Protein AF-A0A6L6WX69-F1 (afdb_monomer)

Solvent-accessible surface area (backbone atoms only — not comparable to full-atom values): 6369 Å² total; per-residue (Å²): 134,70,53,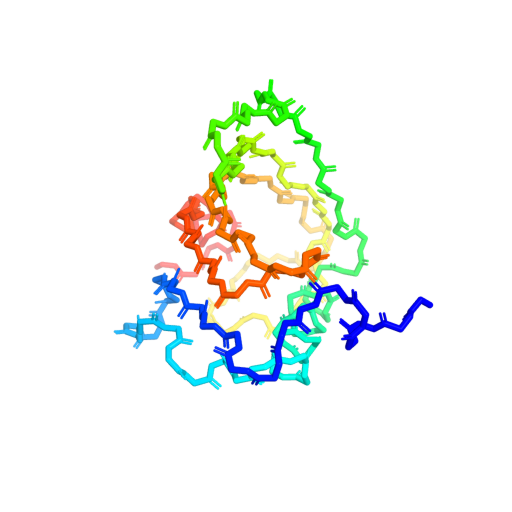71,71,46,31,32,80,79,21,42,40,40,33,73,51,96,88,71,50,53,33,72,86,33,50,24,45,64,32,49,51,51,52,54,48,56,54,33,68,29,18,70,66,59,44,78,44,77,76,40,68,74,48,72,58,93,50,34,38,32,34,31,34,39,37,38,31,38,32,62,44,91,57,84,72,46,67,51,58,62,70,42,74,46,64,37,44,34,38,42,37,37,34,48,56,97,85,17,34,42,34,37,40,46,52,63,44,56,68,55,44,34,58,67,31,46,44,119

Organism: NCBI:txid2681492

Sequence (120 aa):
MNVDAIVAPAFRVHAAPPDGGDGSGIHGAEGLVEWIGQLRSVIPDLRFTVEVGPVVNGRYASARWTATGTYAGGFPGAKAAPGTVVTWTGTDTLRMEHGRFVEYWVNADTLSLLTQLRAL

Nearest PDB structures (foldseek):
  3k0z-assembly1_B  TM=8.806E-01  e=3.870E-08  Bacillus cereus ATCC 10987
  6hnn-assembly2_D  TM=8.126E-01  e=2.080E-08  Streptomyces antibioticus
  3i0y-assembly1_B  TM=8.051E-01  e=8.531E-05  Xanthomonas campestris pv. campestris
  3f7x-assembly1_A-2  TM=7.401E-01  e=1.689E-04  Pseudomonas putida KT2440
  3f8h-assembly1_B  TM=7.515E-01  e=3.785E-04  Ruegeria sp. TM1040

InterPro domains:
  IPR009959 Polyketide cyclase SnoaL-like [PF07366] (3-117)
  IPR032710 NTF2-like domain superfamily [SSF54427] (3-118)

Secondary structure (DSSP, 8-state):
--GGGTEEEEEEEE---TTS--STT-BHHHHHHHHHHHHHHHSTT-EEEEEEEEEEETTEEEEEEEEEEE--S--TT--SPTT-EEEEEEEEEEEEETTEEEEEEEEE-HHHHHHHHT--

pLDDT: mean 92.98, std 6.68, range [57.34, 98.62]

Structure (mmCIF, N/CA/C/O backbone):
data_AF-A0A6L6WX69-F1
#
_entry.id   AF-A0A6L6WX69-F1
#
loop_
_atom_site.group_PDB
_atom_site.id
_atom_site.type_symbol
_atom_site.label_atom_id
_atom_site.label_alt_id
_atom_site.label_comp_id
_atom_site.label_asym_id
_atom_site.label_entity_id
_atom_site.label_seq_id
_atom_site.pdbx_PDB_ins_code
_atom_site.Cartn_x
_atom_site.Cartn_y
_atom_site.Cartn_z
_atom_site.occupancy
_atom_site.B_iso_or_equiv
_atom_site.auth_seq_id
_atom_site.auth_comp_id
_atom_site.auth_asym_id
_atom_site.auth_atom_id
_atom_site.pdbx_PDB_model_num
ATOM 1 N N . MET A 1 1 ? 2.205 -17.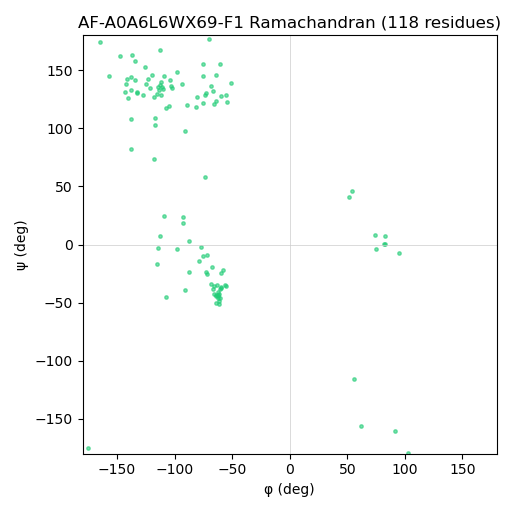376 -7.606 1.00 57.34 1 MET A N 1
ATOM 2 C CA . MET A 1 1 ? 2.910 -16.387 -8.451 1.00 57.34 1 MET A CA 1
ATOM 3 C C . MET A 1 1 ? 4.302 -16.224 -7.869 1.00 57.34 1 MET A C 1
ATOM 5 O O . MET A 1 1 ? 4.392 -16.049 -6.664 1.00 57.34 1 MET A O 1
ATOM 9 N N . ASN A 1 2 ? 5.358 -16.400 -8.666 1.00 74.06 2 ASN A N 1
ATOM 10 C CA . ASN A 1 2 ? 6.736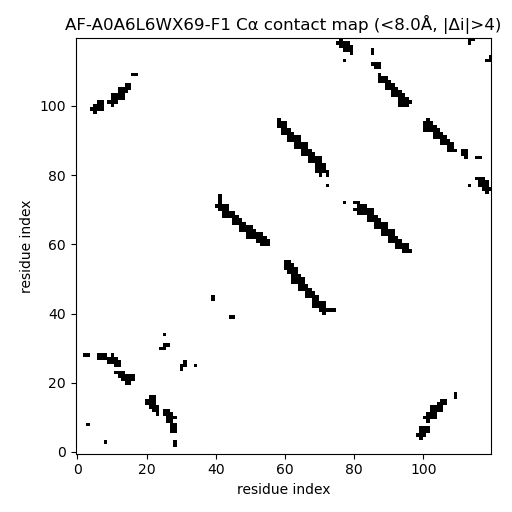 -16.290 -8.181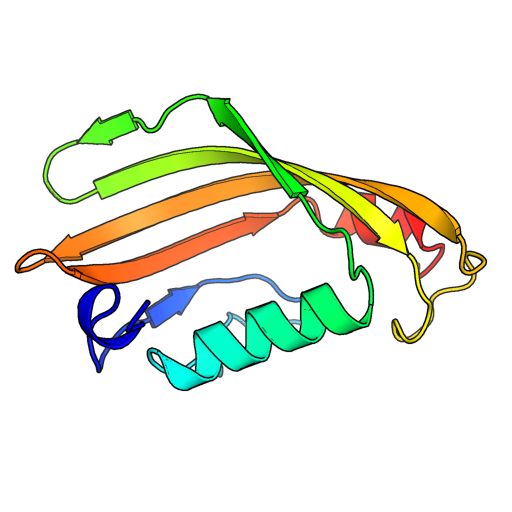 1.00 74.06 2 ASN A CA 1
ATOM 11 C C . ASN A 1 2 ? 7.132 -14.804 -8.134 1.00 74.06 2 ASN A C 1
ATOM 13 O O . ASN A 1 2 ? 7.109 -14.143 -9.171 1.00 74.06 2 ASN A O 1
ATOM 17 N N . VAL A 1 3 ? 7.455 -14.280 -6.950 1.00 75.75 3 VAL A N 1
ATOM 18 C CA . VAL A 1 3 ? 7.789 -12.861 -6.761 1.00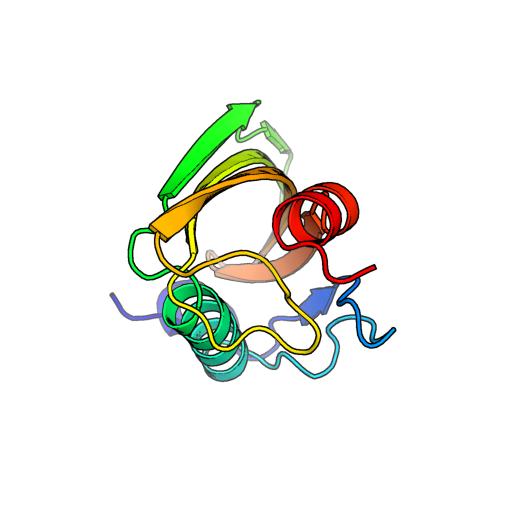 75.75 3 VAL A CA 1
ATOM 19 C C . VAL A 1 3 ? 9.159 -12.499 -7.359 1.00 75.75 3 VAL A C 1
ATOM 21 O O . VAL A 1 3 ? 9.332 -11.379 -7.835 1.00 75.75 3 VAL A O 1
ATOM 24 N N . ASP A 1 4 ? 10.080 -13.461 -7.482 1.00 78.62 4 ASP A N 1
ATOM 25 C CA . ASP A 1 4 ? 11.410 -13.272 -8.091 1.00 78.62 4 ASP A CA 1
ATOM 26 C C . ASP A 1 4 ? 11.339 -13.002 -9.603 1.00 78.62 4 ASP A C 1
ATOM 28 O O . ASP A 1 4 ? 12.275 -12.479 -10.215 1.00 78.62 4 ASP A O 1
ATOM 32 N N . ALA A 1 5 ? 10.209 -13.355 -10.226 1.00 82.81 5 ALA A N 1
ATOM 33 C CA . ALA A 1 5 ? 9.924 -13.019 -11.616 1.00 82.81 5 ALA A CA 1
ATOM 34 C C . ALA A 1 5 ? 9.454 -11.562 -11.787 1.00 82.81 5 ALA A C 1
ATOM 36 O O . ALA A 1 5 ? 9.417 -11.069 -12.911 1.00 82.81 5 ALA A O 1
ATOM 37 N N . ILE A 1 6 ? 9.091 -10.882 -10.694 1.00 87.19 6 ILE A N 1
ATOM 38 C CA . ILE A 1 6 ? 8.484 -9.544 -10.693 1.00 87.19 6 ILE A CA 1
ATOM 39 C C . ILE A 1 6 ? 9.484 -8.497 -10.210 1.00 87.19 6 ILE A C 1
ATOM 41 O O . ILE A 1 6 ? 9.602 -7.438 -10.822 1.00 87.19 6 ILE A O 1
ATOM 45 N N . VAL A 1 7 ? 10.206 -8.785 -9.125 1.00 90.56 7 VAL A N 1
ATOM 46 C CA . VAL A 1 7 ? 11.205 -7.878 -8.550 1.00 90.56 7 VAL A CA 1
ATOM 47 C C . VAL A 1 7 ? 12.614 -8.414 -8.777 1.00 90.56 7 VAL A C 1
ATOM 49 O O . VAL A 1 7 ? 12.856 -9.618 -8.799 1.00 90.56 7 VAL A O 1
ATOM 52 N N . ALA A 1 8 ? 13.568 -7.516 -8.991 1.00 91.31 8 ALA A N 1
ATOM 53 C CA . ALA A 1 8 ? 14.968 -7.886 -9.127 1.00 91.31 8 ALA A CA 1
ATOM 54 C C . ALA A 1 8 ? 15.590 -8.241 -7.760 1.00 91.31 8 ALA A C 1
ATOM 56 O O . ALA A 1 8 ? 15.167 -7.700 -6.741 1.00 91.31 8 ALA A O 1
ATOM 57 N N . PRO A 1 9 ? 16.662 -9.056 -7.714 1.00 85.69 9 PRO A N 1
ATOM 58 C CA . PRO A 1 9 ? 17.354 -9.364 -6.458 1.00 85.69 9 PRO A CA 1
ATOM 59 C C . PRO A 1 9 ? 17.845 -8.121 -5.698 1.00 85.69 9 PRO A C 1
ATOM 61 O O . PRO A 1 9 ? 17.805 -8.084 -4.476 1.00 85.69 9 PRO A O 1
ATOM 64 N N . ALA A 1 10 ? 18.264 -7.080 -6.425 1.00 84.50 10 ALA A N 1
ATOM 65 C CA . ALA A 1 10 ? 18.703 -5.802 -5.862 1.00 84.50 10 ALA A CA 1
ATOM 66 C C . ALA A 1 10 ? 17.567 -4.763 -5.753 1.00 84.50 10 ALA A C 1
ATOM 68 O O . ALA A 1 10 ? 17.839 -3.563 -5.792 1.00 84.50 10 ALA A O 1
ATOM 69 N N . PHE A 1 11 ? 16.306 -5.206 -5.686 1.00 91.06 11 PHE A N 1
ATOM 70 C CA . PHE A 1 11 ? 15.146 -4.327 -5.561 1.00 91.06 11 PHE A CA 1
ATOM 71 C C . PHE A 1 11 ? 15.236 -3.480 -4.292 1.00 91.06 11 PHE A C 1
ATOM 73 O O . PHE A 1 11 ? 15.466 -4.001 -3.198 1.00 91.06 11 PHE A O 1
ATOM 80 N N . ARG A 1 12 ? 15.078 -2.166 -4.465 1.00 92.38 12 ARG A N 1
ATOM 81 C CA . ARG A 1 12 ? 15.152 -1.177 -3.387 1.00 92.38 12 ARG A CA 1
ATOM 82 C C . ARG A 1 12 ? 13.788 -0.573 -3.120 1.00 92.38 12 ARG A C 1
ATOM 84 O O . ARG A 1 12 ? 13.103 -0.171 -4.059 1.00 92.38 12 ARG A O 1
ATOM 91 N N . VAL A 1 13 ? 13.448 -0.461 -1.845 1.00 94.00 13 VAL A N 1
ATOM 92 C CA . VAL A 1 13 ? 12.232 0.199 -1.383 1.00 94.00 13 VAL A CA 1
ATOM 93 C C . VAL A 1 13 ? 12.605 1.491 -0.676 1.00 94.00 13 VAL A C 1
ATOM 95 O O . VAL A 1 13 ? 13.501 1.513 0.160 1.00 94.00 13 VAL A O 1
ATOM 98 N N . HIS A 1 14 ? 11.889 2.552 -1.024 1.00 93.50 14 HIS A N 1
ATOM 99 C CA . HIS A 1 14 ? 11.933 3.854 -0.383 1.00 93.50 14 HIS A CA 1
ATOM 100 C C . HIS A 1 14 ? 10.552 4.116 0.203 1.00 93.50 14 HIS A C 1
ATOM 102 O O . HIS A 1 14 ? 9.578 4.316 -0.529 1.00 93.50 14 HIS A O 1
ATOM 108 N N . ALA A 1 15 ? 10.462 4.074 1.524 1.00 89.94 15 ALA A N 1
ATOM 109 C CA . ALA A 1 15 ? 9.220 4.253 2.261 1.00 89.94 15 ALA A CA 1
ATOM 110 C C . ALA A 1 15 ? 9.463 5.158 3.471 1.00 89.94 15 ALA A C 1
ATOM 112 O O . ALA A 1 15 ? 10.595 5.341 3.899 1.00 89.94 15 ALA A O 1
ATOM 113 N N . ALA A 1 16 ? 8.394 5.706 4.043 1.00 86.44 16 ALA A N 1
ATOM 114 C CA . ALA A 1 16 ? 8.450 6.457 5.298 1.00 86.44 16 ALA A CA 1
ATOM 115 C C . ALA A 1 16 ? 7.595 5.748 6.364 1.00 86.44 16 ALA A C 1
ATOM 117 O O . ALA A 1 16 ? 6.464 6.172 6.631 1.00 86.44 16 ALA A O 1
ATOM 118 N N . PRO A 1 17 ? 8.060 4.605 6.903 1.00 81.69 17 PRO A N 1
ATOM 119 C CA . PRO A 1 17 ? 7.374 3.908 7.983 1.00 81.69 17 PRO A CA 1
ATOM 120 C C . PRO A 1 17 ? 7.251 4.767 9.260 1.00 81.69 17 PRO A C 1
ATOM 122 O O . PRO A 1 17 ? 8.059 5.669 9.491 1.00 81.69 17 PRO A O 1
ATOM 125 N N . PRO A 1 18 ? 6.255 4.485 10.127 1.00 75.44 18 PRO A N 1
ATOM 126 C CA . PRO A 1 18 ? 6.060 5.210 11.387 1.00 75.44 18 PRO A CA 1
ATOM 127 C C . PRO A 1 18 ? 7.253 5.181 12.352 1.00 75.44 18 PRO A C 1
ATOM 129 O O . PRO A 1 18 ? 7.333 6.029 13.234 1.00 75.44 18 PRO A O 1
ATOM 132 N N . ASP A 1 19 ? 8.151 4.203 12.221 1.00 80.44 19 ASP A N 1
ATOM 133 C CA . ASP A 1 19 ? 9.350 4.061 13.055 1.00 80.44 19 ASP A CA 1
ATOM 134 C C . ASP A 1 19 ? 10.481 5.039 12.677 1.00 80.44 19 ASP A C 1
ATOM 136 O O . ASP A 1 19 ? 11.512 5.074 13.347 1.00 80.44 19 ASP A O 1
ATOM 140 N N . GLY A 1 20 ? 10.283 5.856 11.635 1.00 80.38 20 GLY A N 1
ATOM 141 C CA . GLY A 1 20 ? 11.247 6.853 11.173 1.00 80.38 20 GLY A CA 1
ATOM 142 C C . GLY A 1 20 ? 12.337 6.301 10.252 1.00 80.38 20 GLY A C 1
ATOM 143 O O . GLY A 1 20 ? 13.268 7.038 9.927 1.00 80.38 20 GLY A O 1
ATOM 144 N N . GLY A 1 21 ? 12.238 5.036 9.831 1.00 84.88 21 GLY A N 1
ATOM 145 C CA . GLY A 1 21 ? 13.107 4.467 8.803 1.00 84.88 21 GLY A CA 1
ATOM 146 C C . GLY A 1 21 ? 12.840 5.034 7.401 1.00 84.88 21 GLY A C 1
ATOM 147 O O . GLY A 1 21 ? 11.919 5.818 7.181 1.00 84.88 21 GLY A O 1
ATOM 148 N N . ASP A 1 22 ? 13.642 4.597 6.431 1.00 84.62 22 ASP A N 1
ATOM 149 C CA . ASP A 1 22 ? 13.553 4.982 5.011 1.00 84.62 22 ASP A CA 1
ATOM 150 C C . ASP A 1 22 ? 13.137 3.815 4.089 1.00 84.62 22 ASP A C 1
ATOM 152 O O . ASP A 1 22 ? 13.147 3.928 2.862 1.00 84.62 22 ASP A O 1
ATOM 156 N N . GLY A 1 23 ? 12.763 2.672 4.675 1.00 83.50 23 GLY A N 1
ATOM 157 C CA . GLY A 1 23 ? 12.441 1.443 3.946 1.00 83.50 23 GLY A CA 1
ATOM 158 C C . GLY A 1 23 ? 13.661 0.616 3.532 1.00 83.50 23 GLY A C 1
ATOM 159 O O . GLY A 1 23 ? 13.481 -0.467 2.978 1.00 83.50 23 GLY A O 1
ATOM 160 N N . SER A 1 24 ? 14.886 1.055 3.853 1.00 85.31 24 SER A N 1
ATOM 161 C CA . SER A 1 24 ? 16.117 0.345 3.484 1.00 85.31 24 SER A CA 1
ATOM 162 C C . SER A 1 24 ? 16.211 -1.075 4.035 1.00 85.31 24 SER A C 1
ATOM 164 O O . SER A 1 24 ? 16.871 -1.889 3.405 1.00 85.31 24 SER A O 1
ATOM 166 N N . GLY A 1 25 ? 15.529 -1.401 5.140 1.00 83.31 25 GLY A N 1
ATOM 167 C CA . GLY A 1 25 ? 15.463 -2.763 5.689 1.00 83.31 25 GLY A CA 1
ATOM 168 C C . GLY A 1 25 ? 14.620 -3.751 4.870 1.00 83.31 25 GLY A C 1
ATOM 169 O O . GLY A 1 25 ? 14.633 -4.947 5.152 1.00 83.31 25 GLY A O 1
ATOM 170 N N . ILE A 1 26 ? 13.887 -3.282 3.855 1.00 86.44 26 ILE A N 1
ATOM 171 C CA . ILE A 1 26 ? 13.071 -4.123 2.974 1.00 86.44 26 ILE A CA 1
ATOM 172 C C . ILE A 1 26 ? 13.934 -4.536 1.780 1.00 86.44 26 ILE A C 1
ATOM 174 O O . ILE A 1 26 ? 14.108 -3.787 0.816 1.00 86.44 26 ILE A O 1
ATOM 178 N N . HIS A 1 27 ? 14.495 -5.743 1.851 1.00 82.94 27 HIS A N 1
ATOM 179 C CA . HIS A 1 27 ? 15.456 -6.232 0.867 1.00 82.94 27 HIS A CA 1
ATOM 180 C C . HIS A 1 27 ? 14.850 -7.265 -0.085 1.00 82.94 27 HIS A C 1
ATOM 182 O O . HIS A 1 27 ? 14.445 -8.354 0.325 1.00 82.94 27 HIS A O 1
ATOM 188 N N . GLY A 1 28 ? 14.858 -6.941 -1.381 1.00 85.00 28 GLY A N 1
ATOM 189 C CA . GLY A 1 28 ? 14.493 -7.882 -2.433 1.00 85.00 28 GLY A CA 1
ATOM 190 C C . GLY A 1 28 ? 13.047 -8.383 -2.348 1.00 85.00 28 GLY A C 1
ATOM 191 O O . GLY A 1 28 ? 12.154 -7.741 -1.797 1.00 85.00 28 GLY A O 1
ATOM 192 N N . ALA A 1 29 ? 12.831 -9.552 -2.942 1.00 87.06 29 ALA A N 1
ATOM 193 C CA . ALA A 1 29 ? 11.556 -10.258 -2.969 1.00 87.06 29 ALA A CA 1
ATOM 194 C C . ALA A 1 29 ? 11.041 -10.642 -1.579 1.00 87.06 29 ALA A C 1
ATOM 196 O O . ALA A 1 29 ? 9.877 -10.398 -1.263 1.00 87.06 29 ALA A O 1
ATOM 197 N N . GLU A 1 30 ? 11.906 -11.241 -0.765 1.00 88.31 30 GLU A N 1
ATOM 198 C CA . GLU A 1 30 ? 11.551 -11.770 0.549 1.00 88.31 30 GLU A CA 1
ATOM 199 C C . GLU A 1 30 ? 11.110 -10.652 1.494 1.00 88.31 30 GLU A C 1
ATOM 201 O O . GLU A 1 30 ? 9.993 -10.702 2.005 1.00 88.31 30 GLU A O 1
ATOM 206 N N . GLY A 1 31 ? 11.901 -9.580 1.613 1.00 88.94 31 GLY A N 1
ATOM 207 C CA . GLY A 1 31 ? 11.541 -8.438 2.454 1.00 88.94 31 GLY A CA 1
ATOM 208 C C . GLY A 1 31 ? 10.225 -7.780 2.026 1.00 88.94 31 GLY A C 1
ATOM 209 O O . GLY A 1 31 ? 9.423 -7.389 2.873 1.00 88.94 31 GLY A O 1
ATOM 210 N N . LEU A 1 32 ? 9.949 -7.692 0.718 1.00 89.12 32 LEU A N 1
ATOM 211 C CA . LEU A 1 32 ? 8.670 -7.167 0.229 1.00 89.12 32 LEU A CA 1
ATOM 212 C C . LEU A 1 32 ? 7.493 -8.076 0.624 1.00 89.12 32 LEU A C 1
ATOM 214 O O . LEU A 1 32 ? 6.441 -7.579 1.028 1.00 89.12 32 LEU A O 1
ATOM 218 N N . VAL A 1 33 ? 7.657 -9.397 0.515 1.00 90.88 33 VAL A N 1
ATOM 219 C CA . VAL A 1 33 ? 6.634 -10.375 0.918 1.00 90.88 33 VAL A CA 1
ATOM 220 C C . VAL A 1 33 ? 6.376 -10.309 2.420 1.00 90.88 33 VAL A C 1
ATOM 222 O O . VAL A 1 33 ? 5.214 -10.295 2.830 1.00 90.88 33 VAL A O 1
ATOM 225 N N . GLU A 1 34 ? 7.426 -10.218 3.234 1.00 91.94 34 GLU A N 1
ATOM 226 C CA . GLU A 1 34 ? 7.309 -10.050 4.683 1.00 91.94 34 GLU A CA 1
ATOM 227 C C . GLU A 1 34 ? 6.569 -8.761 5.038 1.00 91.94 34 GLU A C 1
ATOM 229 O O . GLU A 1 34 ? 5.627 -8.793 5.831 1.00 91.94 34 GLU A O 1
ATOM 234 N N . TRP A 1 35 ? 6.921 -7.643 4.399 1.00 90.75 35 TRP A N 1
ATOM 235 C CA . TRP A 1 35 ? 6.272 -6.358 4.644 1.00 90.75 35 TRP A CA 1
ATOM 236 C C . TRP A 1 35 ? 4.777 -6.378 4.289 1.00 90.75 35 TRP A C 1
ATOM 238 O O . TRP A 1 35 ? 3.933 -5.939 5.075 1.00 90.75 35 TRP A O 1
ATOM 248 N N . ILE A 1 36 ? 4.418 -6.970 3.144 1.00 92.06 36 ILE A N 1
ATOM 249 C CA . ILE A 1 36 ? 3.014 -7.184 2.758 1.00 92.06 36 ILE A CA 1
ATOM 250 C C . ILE A 1 36 ? 2.311 -8.107 3.764 1.00 92.06 36 ILE A C 1
ATOM 252 O O . ILE A 1 36 ? 1.158 -7.861 4.128 1.00 92.06 36 ILE A O 1
ATOM 256 N N . GLY A 1 37 ? 2.991 -9.159 4.223 1.00 94.12 37 GLY A N 1
ATOM 257 C CA . GLY A 1 37 ? 2.481 -10.098 5.219 1.00 94.12 37 GLY A CA 1
ATOM 258 C C . GLY A 1 37 ? 2.172 -9.429 6.558 1.00 94.12 37 GLY A C 1
ATOM 259 O O . GLY A 1 37 ? 1.109 -9.671 7.126 1.00 94.12 37 GLY A O 1
ATOM 260 N N . GLN A 1 38 ? 3.044 -8.536 7.027 1.00 91.94 38 GLN A N 1
ATOM 261 C CA . GLN A 1 38 ? 2.836 -7.754 8.249 1.00 91.94 38 GLN A CA 1
ATOM 262 C C . GLN A 1 38 ? 1.615 -6.838 8.140 1.00 91.94 38 GLN A C 1
ATOM 264 O O . GLN A 1 38 ? 0.792 -6.795 9.049 1.00 91.94 38 GLN A O 1
ATOM 269 N N . LEU A 1 39 ? 1.441 -6.145 7.013 1.00 92.06 39 LEU A N 1
ATOM 270 C CA . LEU A 1 39 ? 0.265 -5.296 6.820 1.00 92.06 39 LEU A CA 1
ATOM 271 C C . LEU A 1 39 ? -1.031 -6.125 6.736 1.00 92.06 39 LEU A C 1
ATOM 273 O O . LEU A 1 39 ? -2.062 -5.738 7.285 1.00 92.06 39 LEU A O 1
ATOM 277 N N . ARG A 1 40 ? -0.984 -7.295 6.090 1.00 95.62 40 ARG A N 1
ATOM 278 C CA . ARG A 1 40 ? -2.135 -8.208 6.009 1.00 95.62 40 ARG A CA 1
ATOM 279 C C . ARG A 1 40 ? -2.436 -8.928 7.320 1.00 95.62 40 ARG A C 1
ATOM 281 O O . ARG A 1 40 ? -3.576 -9.328 7.516 1.00 95.62 40 ARG A O 1
ATOM 288 N N . SER A 1 41 ? -1.477 -9.088 8.229 1.00 96.19 41 SER A N 1
ATOM 289 C CA . SER A 1 41 ? -1.758 -9.694 9.536 1.00 96.19 41 SER A CA 1
ATOM 290 C C . SER A 1 41 ? -2.643 -8.787 10.400 1.00 96.19 41 SER A C 1
ATOM 292 O O . SER A 1 41 ? -3.513 -9.285 11.112 1.00 96.19 41 SER A O 1
ATOM 294 N N . VAL A 1 42 ? -2.480 -7.463 10.276 1.00 96.38 42 VAL A N 1
ATOM 295 C CA . VAL A 1 42 ? -3.300 -6.465 10.983 1.00 96.38 42 VAL A CA 1
ATOM 296 C C . VAL A 1 42 ? -4.576 -6.083 10.227 1.00 96.38 42 VAL A C 1
ATOM 298 O O . VAL A 1 42 ? -5.532 -5.626 10.852 1.00 96.38 42 VAL A O 1
ATOM 301 N N . ILE A 1 43 ? -4.617 -6.259 8.899 1.00 97.81 43 ILE A N 1
ATOM 302 C CA . ILE A 1 43 ? -5.785 -5.992 8.038 1.00 97.81 43 ILE A CA 1
ATOM 303 C C . ILE A 1 43 ? -5.928 -7.136 7.000 1.00 97.81 43 ILE A C 1
ATOM 305 O O . ILE A 1 43 ? -5.465 -7.013 5.861 1.00 97.81 43 ILE A O 1
ATOM 309 N N . PRO A 1 44 ? -6.539 -8.282 7.363 1.00 98.00 44 PRO A N 1
ATOM 310 C CA . PRO A 1 44 ? -6.543 -9.500 6.536 1.00 98.00 44 PRO A CA 1
ATOM 311 C C . PRO A 1 44 ? -7.238 -9.361 5.181 1.00 98.00 44 PRO A C 1
ATOM 313 O O . PRO A 1 44 ? -6.809 -9.941 4.181 1.00 98.00 44 PRO A O 1
ATOM 316 N N . ASP A 1 45 ? -8.301 -8.565 5.133 1.00 98.12 45 ASP A N 1
ATOM 317 C CA . ASP A 1 45 ? -9.129 -8.309 3.957 1.00 98.12 45 ASP 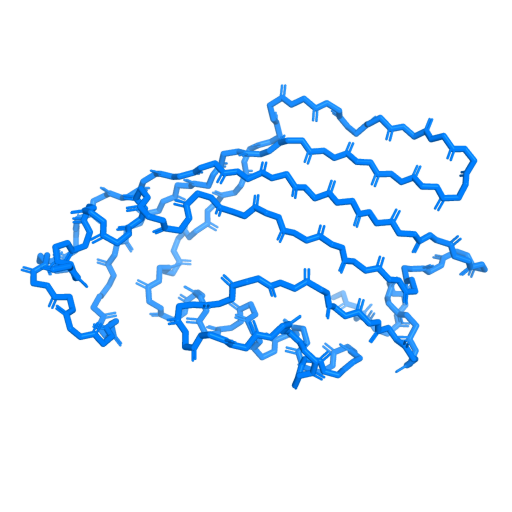A CA 1
ATOM 318 C C . ASP A 1 45 ? -8.675 -7.074 3.162 1.00 98.12 45 ASP A C 1
ATOM 320 O O . ASP A 1 45 ? -9.436 -6.566 2.339 1.00 98.12 45 ASP A O 1
ATOM 324 N N . LEU A 1 46 ? -7.432 -6.615 3.365 1.00 97.94 46 LEU A N 1
ATOM 325 C CA . LEU A 1 46 ? -6.883 -5.439 2.699 1.00 97.94 46 LEU A CA 1
ATOM 326 C C . LEU A 1 46 ? -6.996 -5.528 1.171 1.00 97.94 46 LEU A C 1
ATOM 328 O O . LEU A 1 46 ? -6.445 -6.442 0.532 1.00 97.94 46 LEU A O 1
ATOM 332 N N . ARG A 1 47 ? -7.662 -4.526 0.594 1.00 97.75 47 ARG A N 1
ATOM 333 C CA . ARG A 1 47 ? -7.864 -4.332 -0.844 1.00 97.75 47 ARG A CA 1
ATOM 334 C C . ARG A 1 47 ? -7.343 -2.972 -1.272 1.00 97.75 47 ARG A C 1
ATOM 336 O O . ARG A 1 47 ? -7.530 -1.991 -0.563 1.00 97.75 47 ARG A O 1
ATOM 343 N N . PHE A 1 48 ? -6.758 -2.930 -2.462 1.00 97.75 48 PHE A N 1
ATOM 344 C CA . PHE A 1 48 ? -6.319 -1.705 -3.119 1.00 97.75 48 PHE A CA 1
ATOM 345 C C . PHE A 1 48 ? -7.174 -1.467 -4.361 1.00 97.75 48 PHE A C 1
ATOM 347 O O . PHE A 1 48 ? -7.431 -2.396 -5.127 1.00 97.75 48 PHE A O 1
ATOM 354 N N . THR A 1 49 ? -7.583 -0.222 -4.566 1.00 98.19 49 THR A N 1
ATOM 355 C CA . THR A 1 49 ? -8.233 0.261 -5.785 1.00 98.19 49 THR A CA 1
ATOM 356 C C . THR A 1 49 ? -7.345 1.333 -6.393 1.00 98.19 49 THR A C 1
ATOM 358 O O . THR A 1 49 ? -6.969 2.274 -5.700 1.00 98.19 49 THR A O 1
ATOM 361 N N . VAL A 1 50 ? -6.996 1.201 -7.672 1.00 98.19 50 VAL A N 1
ATOM 362 C CA . VAL A 1 50 ? -6.246 2.241 -8.389 1.00 98.19 50 VAL A CA 1
ATOM 363 C C . VAL A 1 50 ? -7.199 3.389 -8.717 1.00 98.19 50 VAL A C 1
ATOM 365 O O . VAL A 1 50 ? -8.208 3.182 -9.385 1.00 98.19 50 VAL A O 1
ATOM 368 N N . GLU A 1 51 ? -6.879 4.589 -8.238 1.00 97.94 51 GLU A N 1
ATOM 369 C CA . GLU A 1 51 ? -7.647 5.812 -8.502 1.00 97.94 51 GLU A CA 1
ATOM 370 C C . GLU A 1 51 ? -7.132 6.549 -9.737 1.00 97.94 51 GLU A C 1
ATOM 372 O O . GLU A 1 51 ? -7.913 7.098 -10.512 1.00 97.94 51 GLU A O 1
ATOM 377 N N . VAL A 1 52 ? -5.808 6.574 -9.919 1.00 97.75 52 VAL A N 1
ATOM 378 C CA . VAL A 1 52 ? -5.150 7.255 -11.040 1.00 97.75 52 VAL A CA 1
ATOM 379 C C . VAL A 1 52 ? -4.028 6.381 -11.577 1.00 97.75 52 VAL A C 1
ATOM 381 O O . VAL A 1 52 ? -3.181 5.911 -10.818 1.00 97.75 52 VAL A O 1
ATOM 384 N N . GLY A 1 53 ? -3.988 6.229 -12.901 1.00 94.38 53 GLY A N 1
ATOM 385 C CA . GLY A 1 53 ? -2.951 5.482 -13.602 1.00 94.38 53 GLY A CA 1
ATOM 386 C C . GLY A 1 53 ? -3.291 3.997 -13.824 1.00 94.38 53 GLY A C 1
ATOM 387 O O . GLY A 1 53 ? -4.465 3.630 -13.804 1.00 94.38 53 GLY A O 1
ATOM 388 N N . PRO A 1 54 ? -2.279 3.146 -14.078 1.00 94.50 54 PRO A N 1
ATOM 389 C CA . PRO A 1 54 ? -0.859 3.487 -14.058 1.00 94.50 54 PRO A CA 1
ATOM 390 C C . PRO A 1 54 ? -0.483 4.465 -15.180 1.00 94.50 54 PRO A C 1
ATOM 392 O O . PRO A 1 54 ? -0.834 4.272 -16.341 1.00 94.50 54 PRO A O 1
ATOM 395 N N . VAL A 1 55 ? 0.252 5.520 -14.832 1.00 97.56 55 VAL A N 1
ATOM 396 C CA . VAL A 1 55 ? 0.931 6.395 -15.791 1.00 97.56 55 VAL A CA 1
ATOM 397 C C . VAL A 1 55 ? 2.313 5.813 -16.030 1.00 97.56 55 VAL A C 1
ATOM 399 O O . VAL A 1 55 ? 3.096 5.671 -15.091 1.00 97.56 55 VAL A O 1
ATOM 402 N N . VAL A 1 56 ? 2.614 5.467 -17.278 1.00 97.50 56 VAL A N 1
ATOM 403 C CA . VAL A 1 56 ? 3.896 4.869 -17.662 1.00 97.50 56 VAL A CA 1
ATOM 404 C C . VAL A 1 56 ? 4.679 5.860 -18.513 1.00 97.50 56 VAL A C 1
ATOM 406 O O . VAL A 1 56 ? 4.162 6.380 -19.499 1.00 97.50 56 VAL A O 1
ATOM 409 N N . ASN A 1 57 ? 5.933 6.109 -18.142 1.00 96.94 57 ASN A N 1
ATOM 410 C CA . ASN A 1 57 ? 6.863 6.928 -18.910 1.00 96.94 57 ASN A CA 1
ATOM 411 C C . ASN A 1 57 ? 8.253 6.282 -18.918 1.00 96.94 57 ASN A C 1
ATOM 413 O O . ASN A 1 57 ? 8.966 6.267 -17.909 1.00 96.94 57 ASN A O 1
ATOM 417 N N . GLY A 1 58 ? 8.632 5.734 -20.074 1.00 96.31 58 GLY A N 1
ATOM 418 C CA . GLY A 1 58 ? 9.880 5.000 -20.240 1.00 96.31 58 GLY A CA 1
ATOM 419 C C . GLY A 1 58 ? 9.975 3.845 -19.245 1.00 96.31 58 GLY A C 1
ATOM 420 O O . GLY A 1 58 ? 9.174 2.916 -19.275 1.00 96.31 58 GLY A O 1
ATOM 421 N N . ARG A 1 59 ? 10.959 3.919 -18.345 1.00 97.12 59 ARG A N 1
ATOM 422 C CA . ARG A 1 59 ? 11.211 2.898 -17.319 1.00 97.12 59 ARG A CA 1
ATOM 423 C C . ARG A 1 59 ? 10.431 3.092 -16.018 1.00 97.12 59 ARG A C 1
ATOM 425 O O . ARG A 1 59 ? 10.668 2.344 -15.075 1.00 97.12 59 ARG A O 1
ATOM 432 N N . TYR A 1 60 ? 9.567 4.098 -15.932 1.00 98.00 60 TYR A N 1
ATOM 433 C CA . TYR A 1 60 ? 8.824 4.417 -14.717 1.00 98.00 60 TYR A CA 1
ATOM 434 C C . TYR A 1 60 ? 7.334 4.143 -14.898 1.00 98.00 60 TYR A C 1
ATOM 436 O O . TYR A 1 60 ? 6.768 4.449 -15.946 1.00 98.00 60 TYR A O 1
ATOM 444 N N . ALA A 1 61 ? 6.705 3.602 -13.861 1.00 97.88 61 ALA A N 1
ATOM 445 C CA . ALA A 1 61 ? 5.258 3.508 -13.728 1.00 97.88 61 ALA A CA 1
ATOM 446 C C . ALA A 1 61 ? 4.844 4.152 -12.404 1.00 97.88 61 ALA A C 1
ATOM 448 O O . ALA A 1 61 ? 5.504 3.936 -11.392 1.00 97.88 61 ALA A O 1
ATOM 449 N N . SER A 1 62 ? 3.766 4.926 -12.397 1.00 98.25 62 SER A N 1
ATOM 450 C CA . SER A 1 62 ? 3.211 5.492 -11.170 1.00 98.25 62 SER A CA 1
ATOM 451 C C . SER A 1 62 ? 1.703 5.324 -11.124 1.00 98.25 62 SER A C 1
ATOM 453 O O . SER A 1 62 ? 1.030 5.434 -12.149 1.00 98.25 62 SER A O 1
ATOM 455 N N . ALA A 1 63 ? 1.175 5.032 -9.943 1.00 98.38 63 ALA A N 1
ATOM 456 C CA . ALA A 1 63 ? -0.253 4.906 -9.717 1.00 98.38 63 ALA A CA 1
ATOM 457 C C . ALA A 1 63 ? -0.620 5.496 -8.359 1.00 98.38 63 ALA A C 1
ATOM 459 O O . ALA A 1 63 ? 0.103 5.321 -7.378 1.00 98.38 63 ALA A O 1
ATOM 460 N N . ARG A 1 64 ? -1.773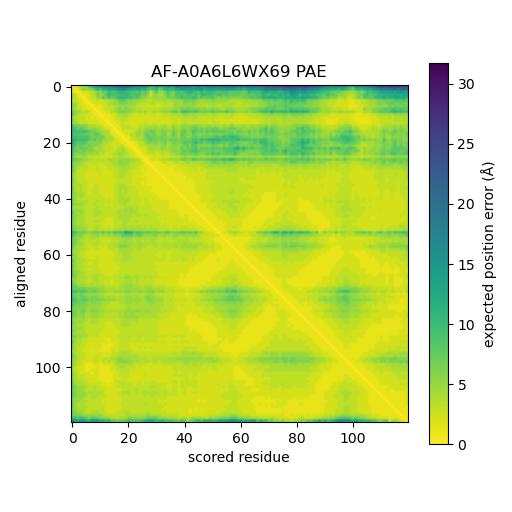 6.158 -8.305 1.00 98.44 64 ARG A N 1
ATOM 461 C CA . ARG A 1 64 ? -2.431 6.515 -7.052 1.00 98.44 64 ARG A CA 1
ATOM 462 C C . ARG A 1 64 ? -3.435 5.433 -6.702 1.00 98.44 64 ARG A C 1
ATOM 464 O O . ARG A 1 64 ? -4.177 4.979 -7.576 1.00 98.44 64 ARG A O 1
ATOM 471 N N . TRP A 1 65 ? -3.502 5.065 -5.435 1.00 98.44 65 TRP A N 1
ATOM 472 C CA . TRP A 1 65 ? -4.407 4.039 -4.946 1.00 98.44 65 TRP A CA 1
ATOM 473 C C . TRP A 1 65 ? -5.125 4.467 -3.671 1.00 98.44 65 TRP A C 1
ATOM 475 O O . TRP A 1 65 ? -4.639 5.300 -2.908 1.00 98.44 65 TRP A O 1
ATOM 485 N N . THR A 1 66 ? -6.262 3.821 -3.433 1.00 98.62 66 THR A N 1
ATOM 486 C CA . THR A 1 66 ? -6.957 3.787 -2.148 1.00 98.62 66 THR A CA 1
ATOM 487 C C . THR A 1 66 ? -6.961 2.365 -1.618 1.00 98.62 66 THR A C 1
ATOM 489 O O . THR A 1 66 ? -7.314 1.422 -2.326 1.00 98.62 66 THR A O 1
ATOM 492 N N . ALA A 1 67 ? -6.546 2.219 -0.368 1.00 98.31 67 ALA A N 1
ATOM 493 C CA . ALA A 1 67 ? -6.544 0.983 0.383 1.00 98.31 67 ALA A CA 1
ATOM 494 C C . ALA A 1 67 ? -7.705 0.982 1.377 1.00 98.31 67 ALA A C 1
ATOM 496 O O . ALA A 1 67 ? -7.922 1.972 2.075 1.00 98.31 67 ALA A O 1
ATOM 497 N N . THR A 1 68 ? -8.416 -0.138 1.475 1.00 98.50 68 THR A N 1
ATOM 498 C CA . THR A 1 68 ? -9.508 -0.337 2.433 1.00 98.50 68 THR A CA 1
ATOM 499 C C . THR A 1 68 ? -9.425 -1.733 3.031 1.00 98.50 68 THR A C 1
ATOM 501 O O . THR A 1 68 ? -9.089 -2.696 2.338 1.00 98.50 68 THR A O 1
ATOM 504 N N . GLY A 1 69 ? -9.770 -1.852 4.310 1.00 98.31 69 GLY A N 1
ATOM 505 C CA . GLY A 1 69 ? -9.938 -3.140 4.970 1.00 98.31 69 GLY A CA 1
ATOM 506 C C . GLY A 1 69 ? -10.443 -3.000 6.400 1.00 98.31 69 GLY A C 1
ATOM 507 O O . GLY A 1 69 ? -10.757 -1.904 6.866 1.00 98.31 69 GLY A O 1
ATOM 508 N N . THR A 1 70 ? -10.511 -4.126 7.089 1.00 98.62 70 THR A N 1
ATOM 509 C CA . THR A 1 70 ? -11.012 -4.275 8.448 1.00 98.62 70 THR A CA 1
ATOM 510 C C . THR A 1 70 ? -9.845 -4.532 9.393 1.00 98.62 70 THR A C 1
ATOM 512 O O . THR A 1 70 ? -9.143 -5.538 9.285 1.00 98.62 70 THR A O 1
ATOM 515 N N . TYR A 1 71 ? -9.634 -3.626 10.346 1.00 98.38 71 TYR A N 1
ATOM 516 C CA . TYR A 1 71 ? -8.587 -3.764 11.351 1.00 98.38 71 TYR A CA 1
ATOM 517 C C . TYR A 1 71 ? -8.853 -4.977 12.251 1.00 98.38 71 TYR A C 1
ATOM 519 O O . TYR A 1 71 ? -9.906 -5.067 12.880 1.00 98.38 71 TYR A O 1
ATOM 527 N N . ALA A 1 72 ? -7.896 -5.899 12.337 1.00 98.12 72 ALA A N 1
ATOM 528 C CA . ALA A 1 72 ? -7.996 -7.133 13.115 1.00 98.12 72 ALA A CA 1
ATOM 529 C C . ALA A 1 72 ? -7.325 -7.052 14.499 1.00 98.12 72 ALA A C 1
ATOM 531 O O . ALA A 1 72 ? -7.435 -7.991 15.285 1.00 98.12 72 ALA A O 1
ATOM 532 N N . GLY A 1 73 ? -6.664 -5.938 14.827 1.00 95.62 73 GLY A N 1
ATOM 533 C CA . GLY A 1 73 ? -5.846 -5.816 16.036 1.00 95.62 73 GLY A CA 1
ATOM 534 C C . GLY A 1 73 ? -4.345 -5.926 15.750 1.00 95.62 73 GLY A C 1
ATOM 535 O O . GLY A 1 73 ? -3.923 -6.090 14.609 1.00 95.62 73 GLY A O 1
ATOM 536 N N . GLY A 1 74 ? -3.530 -5.831 16.804 1.00 92.38 74 GLY A N 1
ATOM 537 C CA . GLY A 1 74 ? -2.085 -6.084 16.733 1.00 92.38 74 GLY A CA 1
ATOM 538 C C . GLY A 1 74 ? -1.220 -4.916 16.250 1.00 92.38 74 GLY A C 1
ATOM 539 O O . GLY A 1 74 ? -0.002 -5.064 16.202 1.00 92.38 74 GLY A O 1
ATOM 540 N N . PHE A 1 75 ? -1.802 -3.752 15.940 1.00 92.12 75 PHE A N 1
ATOM 541 C CA . PHE A 1 75 ? -1.018 -2.567 15.596 1.00 92.12 75 PHE A CA 1
ATOM 542 C C . PHE A 1 75 ? -0.503 -1.860 16.870 1.00 92.12 75 PHE A C 1
ATOM 544 O O . PHE A 1 75 ? -1.312 -1.542 17.751 1.00 92.12 75 PHE A O 1
ATOM 551 N N . PRO A 1 76 ? 0.811 -1.585 16.999 1.00 89.69 76 PRO A N 1
ATOM 552 C CA . PRO A 1 76 ? 1.377 -0.932 18.179 1.00 89.69 76 PRO A CA 1
ATOM 553 C C . PRO A 1 76 ? 0.709 0.411 18.502 1.00 89.69 76 PRO A C 1
ATOM 555 O O . PRO A 1 76 ? 0.582 1.282 17.648 1.00 89.69 76 PRO A O 1
ATOM 558 N N . GLY A 1 77 ? 0.272 0.581 19.752 1.00 91.75 77 GLY A N 1
ATOM 559 C CA . GLY A 1 77 ? -0.347 1.824 20.229 1.00 91.75 77 GLY A CA 1
ATOM 560 C C . GLY A 1 77 ? -1.785 2.074 19.758 1.00 91.75 77 GLY A C 1
ATOM 561 O O . GLY A 1 77 ? -2.403 3.033 20.219 1.00 91.75 77 GLY A O 1
ATOM 562 N N . ALA A 1 78 ? -2.352 1.221 18.898 1.00 96.25 78 ALA A N 1
ATOM 563 C CA . ALA A 1 78 ? -3.721 1.383 18.423 1.00 96.25 78 ALA A CA 1
ATOM 564 C C . ALA A 1 78 ? -4.754 1.148 19.533 1.00 96.25 78 ALA A C 1
ATOM 566 O O . ALA A 1 78 ? -4.683 0.178 20.290 1.00 96.25 78 ALA A O 1
ATOM 567 N N . LYS A 1 79 ? -5.760 2.027 19.580 1.00 97.25 79 LYS A N 1
ATOM 568 C CA . LYS A 1 79 ? -6.899 1.955 20.514 1.00 97.25 79 LYS A CA 1
ATOM 569 C C . LYS A 1 79 ? -8.233 1.714 19.803 1.00 97.25 79 LYS A C 1
ATOM 571 O O . LYS A 1 79 ? -9.269 1.626 20.460 1.00 97.25 79 LYS A O 1
ATOM 576 N N . ALA A 1 80 ? -8.235 1.654 18.472 1.00 97.69 80 ALA A N 1
ATOM 577 C CA . ALA A 1 80 ? -9.397 1.227 17.703 1.00 97.69 80 ALA A CA 1
ATOM 578 C C . ALA A 1 80 ? -9.745 -0.239 18.006 1.00 97.69 80 ALA A C 1
ATOM 580 O O . ALA A 1 80 ? -8.865 -1.067 18.243 1.00 97.69 80 ALA A O 1
ATOM 581 N N . ALA A 1 81 ? -11.037 -0.565 17.991 1.00 97.69 81 ALA A N 1
ATOM 582 C CA . ALA A 1 81 ? -11.492 -1.933 18.203 1.00 97.69 81 ALA A CA 1
ATOM 583 C C . ALA A 1 81 ? -11.233 -2.790 16.949 1.00 97.69 81 ALA A C 1
ATOM 585 O O . ALA A 1 81 ? -11.406 -2.284 15.831 1.00 97.69 81 ALA A O 1
ATOM 586 N N . PRO A 1 82 ? -10.888 -4.084 17.093 1.00 97.88 82 PRO A N 1
ATOM 587 C CA . PRO A 1 82 ? -10.990 -5.028 15.986 1.00 97.88 82 PRO A CA 1
ATOM 588 C C . PRO A 1 82 ? -12.384 -4.961 15.341 1.00 97.88 82 PRO A C 1
ATOM 590 O O . PRO A 1 82 ? -13.388 -4.822 16.040 1.00 97.88 82 PRO A O 1
ATOM 593 N N . GLY A 1 83 ? -12.447 -5.014 14.013 1.00 98.06 83 GLY A N 1
ATOM 594 C CA . GLY A 1 83 ? -13.659 -4.751 13.230 1.00 98.06 83 GLY A CA 1
ATOM 595 C C . GLY A 1 83 ? -13.791 -3.308 12.727 1.00 98.06 83 GLY A C 1
ATOM 596 O O . GLY A 1 83 ? -14.684 -3.026 11.932 1.00 98.06 83 GLY A O 1
ATOM 597 N N . THR A 1 84 ? -12.913 -2.388 13.147 1.00 98.50 84 THR A N 1
ATOM 598 C CA . THR A 1 84 ? -12.903 -1.013 12.621 1.00 98.50 84 THR A CA 1
ATOM 599 C C . THR A 1 84 ? -12.516 -1.020 11.144 1.00 98.50 84 THR A C 1
ATOM 601 O O . THR A 1 84 ? -11.424 -1.464 10.790 1.00 98.50 84 THR A O 1
ATOM 604 N N . VAL A 1 85 ? -13.392 -0.503 10.282 1.00 98.50 85 VAL A N 1
ATOM 605 C CA . VAL A 1 85 ? -13.072 -0.300 8.864 1.00 98.50 85 VAL A CA 1
ATOM 606 C C . VAL A 1 85 ? -12.133 0.893 8.736 1.00 98.50 85 VAL A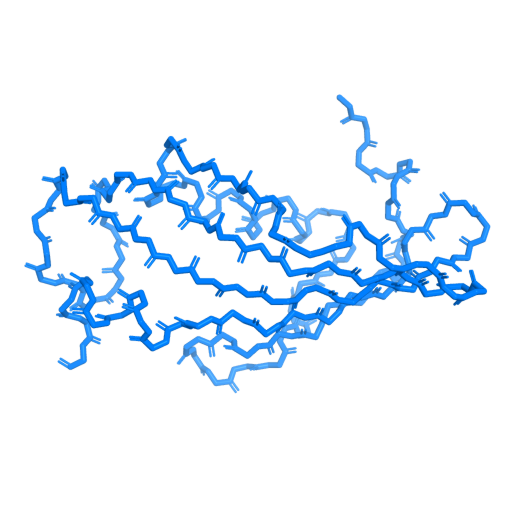 C 1
ATOM 608 O O . VAL A 1 85 ? -12.413 1.968 9.265 1.00 98.50 85 VAL A O 1
ATOM 611 N N . VAL A 1 86 ? -11.029 0.694 8.025 1.00 98.44 86 VAL A N 1
ATOM 612 C CA . VAL A 1 86 ? -10.013 1.712 7.760 1.00 98.44 86 VAL A CA 1
ATOM 613 C C . VAL A 1 86 ? -9.875 1.946 6.262 1.00 98.44 86 VAL A C 1
ATOM 615 O O . VAL A 1 86 ? -10.038 1.028 5.456 1.00 98.44 86 VAL A O 1
ATOM 618 N N . THR A 1 87 ? -9.597 3.186 5.868 1.00 98.44 87 THR A N 1
ATOM 619 C CA . THR A 1 87 ? -9.331 3.568 4.476 1.00 98.44 87 THR A CA 1
ATOM 620 C C . THR A 1 87 ? -8.261 4.647 4.407 1.00 98.44 87 THR A C 1
ATOM 622 O O . THR A 1 87 ? -8.337 5.647 5.116 1.00 98.44 87 THR A O 1
ATOM 625 N N . TRP A 1 88 ? -7.260 4.471 3.555 1.00 97.94 88 TRP A N 1
ATOM 626 C CA . TRP A 1 88 ? -6.210 5.466 3.335 1.00 97.94 88 TRP A CA 1
ATOM 627 C C . TRP A 1 88 ? -5.736 5.426 1.890 1.00 97.94 88 TRP A C 1
ATOM 629 O O . TRP A 1 88 ? -5.986 4.457 1.177 1.00 97.94 88 TRP A O 1
ATOM 639 N N . THR A 1 89 ? -5.061 6.482 1.450 1.00 98.38 89 THR A N 1
ATOM 640 C CA . THR A 1 89 ? -4.574 6.573 0.074 1.00 98.38 89 THR A CA 1
ATOM 641 C C . THR A 1 89 ? -3.060 6.528 0.027 1.00 98.38 89 THR A C 1
ATOM 643 O O . THR A 1 89 ? -2.384 6.627 1.054 1.00 98.38 89 THR A O 1
ATOM 646 N N . GLY A 1 90 ? -2.522 6.350 -1.167 1.00 97.81 90 GLY A N 1
ATOM 647 C CA . GLY A 1 90 ? -1.100 6.466 -1.397 1.00 97.81 90 GLY A CA 1
ATOM 648 C C . GLY A 1 90 ? -0.775 6.587 -2.870 1.00 97.81 90 GLY A C 1
ATOM 649 O O . GLY A 1 90 ? -1.650 6.536 -3.737 1.00 97.81 90 GLY A O 1
ATOM 650 N N . THR A 1 91 ? 0.500 6.819 -3.143 1.00 98.12 91 THR A N 1
ATOM 651 C CA . THR A 1 91 ? 1.042 6.861 -4.496 1.00 98.12 91 THR A CA 1
ATOM 652 C C . THR A 1 91 ? 2.299 6.025 -4.557 1.00 98.12 91 THR A C 1
ATOM 654 O O . THR A 1 91 ? 3.210 6.194 -3.744 1.00 98.12 91 THR A O 1
ATOM 657 N N . ASP A 1 92 ? 2.336 5.175 -5.572 1.00 97.50 92 ASP A N 1
ATOM 658 C CA . ASP A 1 92 ? 3.465 4.327 -5.895 1.00 97.50 92 ASP A CA 1
ATOM 659 C C . ASP A 1 92 ? 4.192 4.909 -7.099 1.00 97.50 92 ASP A C 1
ATOM 661 O O . ASP A 1 92 ? 3.574 5.380 -8.059 1.00 97.50 92 ASP A O 1
ATOM 665 N N . THR A 1 93 ? 5.516 4.839 -7.074 1.00 98.06 93 THR A N 1
ATOM 666 C CA . THR A 1 93 ? 6.359 4.978 -8.259 1.00 98.06 93 THR A CA 1
ATOM 667 C C . THR A 1 93 ? 7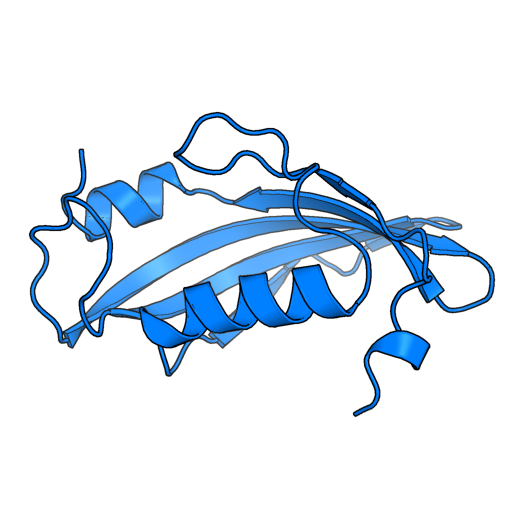.295 3.785 -8.321 1.00 98.06 93 THR A C 1
ATOM 669 O O . THR A 1 93 ? 7.981 3.467 -7.357 1.00 98.06 93 THR A O 1
ATOM 672 N N . LEU A 1 94 ? 7.331 3.114 -9.463 1.00 97.25 94 LEU A N 1
ATOM 673 C CA . LEU A 1 94 ? 8.116 1.913 -9.712 1.00 97.25 94 LEU A CA 1
ATOM 674 C C . LEU A 1 94 ? 9.060 2.167 -10.883 1.00 97.25 94 LEU A C 1
ATOM 676 O O . LEU A 1 94 ? 8.640 2.681 -11.921 1.00 97.25 94 LEU A O 1
ATOM 680 N N . ARG A 1 95 ? 10.327 1.771 -10.743 1.00 97.75 95 ARG A N 1
ATOM 681 C CA . ARG A 1 95 ? 11.296 1.722 -11.846 1.00 97.75 95 ARG A CA 1
ATOM 682 C C . ARG A 1 95 ? 11.470 0.284 -12.316 1.00 97.75 95 ARG A C 1
ATOM 684 O O . ARG A 1 95 ? 11.655 -0.619 -11.502 1.00 97.75 95 ARG A O 1
ATOM 691 N N . MET A 1 96 ? 11.453 0.083 -13.628 1.00 96.50 96 MET A N 1
ATOM 692 C CA . MET A 1 96 ? 11.567 -1.218 -14.285 1.00 96.50 96 MET A CA 1
ATOM 693 C C . MET A 1 96 ? 12.849 -1.321 -15.107 1.00 96.50 96 MET A C 1
ATOM 695 O O . MET A 1 96 ? 13.166 -0.419 -15.876 1.00 96.50 96 MET A O 1
ATOM 699 N N . GLU A 1 97 ? 13.549 -2.449 -15.011 1.00 95.56 97 GLU A N 1
ATOM 700 C CA . GLU A 1 97 ? 14.669 -2.802 -15.888 1.00 95.56 97 GLU A CA 1
ATOM 701 C C . GLU A 1 97 ? 14.629 -4.303 -16.195 1.00 95.56 97 GLU A C 1
ATOM 703 O O . GLU A 1 97 ? 14.355 -5.122 -15.319 1.00 95.56 97 GLU A O 1
ATOM 708 N N . HIS A 1 98 ? 14.889 -4.676 -17.452 1.00 93.00 98 HIS A N 1
ATOM 709 C CA . HIS A 1 98 ? 14.877 -6.076 -17.906 1.00 93.00 98 HIS A CA 1
ATOM 710 C C . HIS A 1 98 ? 13.587 -6.837 -17.534 1.00 93.00 98 HIS A C 1
ATOM 712 O O . HIS A 1 98 ? 13.636 -7.988 -17.104 1.00 93.00 98 HIS A O 1
ATOM 718 N N . GLY A 1 99 ? 12.433 -6.170 -17.655 1.00 91.00 99 GLY A N 1
ATOM 719 C CA . GLY A 1 99 ? 11.120 -6.756 -17.366 1.00 91.00 99 GLY A CA 1
ATOM 720 C C . GLY A 1 99 ? 10.797 -6.952 -15.880 1.00 91.00 99 GLY A C 1
ATOM 721 O O . GLY A 1 99 ? 9.782 -7.569 -15.578 1.00 91.00 99 GLY A O 1
ATOM 722 N N . ARG A 1 100 ? 11.624 -6.438 -14.959 1.00 93.81 100 ARG A N 1
ATOM 723 C CA . ARG A 1 100 ? 11.421 -6.538 -13.504 1.00 93.81 100 ARG A CA 1
ATOM 724 C C . ARG A 1 100 ? 11.448 -5.171 -12.838 1.00 93.81 100 ARG A C 1
ATOM 726 O O . ARG A 1 100 ? 12.131 -4.265 -13.313 1.00 93.81 100 ARG A O 1
ATOM 733 N N . PHE A 1 101 ? 10.761 -5.029 -11.709 1.00 95.06 101 PHE A N 1
ATOM 734 C CA . PHE A 1 101 ? 10.903 -3.859 -10.850 1.00 95.06 101 PHE A CA 1
ATOM 735 C C . PHE A 1 101 ? 12.242 -3.903 -10.120 1.00 95.06 101 PHE A C 1
ATOM 737 O O . PHE A 1 101 ? 12.617 -4.910 -9.522 1.00 95.06 101 PHE A O 1
ATOM 744 N N . VAL A 1 102 ? 12.970 -2.796 -10.175 1.00 95.38 102 VAL A N 1
ATOM 745 C CA . VAL A 1 102 ? 14.296 -2.637 -9.560 1.00 95.38 102 VAL A CA 1
ATOM 746 C C . VAL A 1 102 ? 14.295 -1.602 -8.443 1.00 95.38 102 VAL A C 1
ATOM 748 O O . VAL A 1 102 ? 15.212 -1.582 -7.628 1.00 95.38 102 VAL A O 1
ATOM 751 N N . GLU A 1 103 ? 13.270 -0.756 -8.377 1.00 95.94 103 GLU A N 1
ATOM 752 C CA . GLU A 1 103 ? 13.148 0.270 -7.347 1.00 95.94 103 GLU A CA 1
ATOM 753 C C . GLU A 1 103 ? 11.694 0.692 -7.171 1.00 95.94 103 GLU A C 1
ATOM 755 O O . GLU A 1 103 ? 10.934 0.724 -8.144 1.00 95.94 103 GLU A O 1
ATOM 760 N N . TYR A 1 104 ? 11.325 1.007 -5.937 1.00 96.06 104 TYR A N 1
ATOM 761 C CA . TYR A 1 104 ? 9.970 1.341 -5.535 1.00 96.06 104 TYR A CA 1
ATOM 762 C C . TYR A 1 104 ? 9.988 2.480 -4.526 1.00 96.06 104 TYR A C 1
ATOM 764 O O . TYR A 1 104 ? 10.662 2.393 -3.505 1.00 96.06 104 TYR A O 1
ATOM 772 N N . TRP A 1 105 ? 9.236 3.534 -4.816 1.00 96.81 105 TRP A N 1
ATOM 773 C CA . TRP A 1 105 ? 8.944 4.625 -3.898 1.00 96.81 105 TRP A CA 1
ATOM 774 C C . TRP A 1 105 ? 7.464 4.594 -3.567 1.00 96.81 105 TRP A C 1
ATOM 776 O O . TRP A 1 105 ? 6.635 4.519 -4.477 1.00 96.81 105 TRP A O 1
ATOM 786 N N . VAL A 1 106 ? 7.145 4.700 -2.282 1.00 95.69 106 VAL A N 1
ATOM 787 C CA . VAL A 1 106 ? 5.765 4.783 -1.816 1.00 95.69 106 VAL A CA 1
ATOM 788 C C . VAL A 1 106 ? 5.587 5.896 -0.806 1.00 95.69 106 VAL A C 1
ATOM 790 O O . VAL A 1 106 ? 6.298 5.998 0.194 1.00 95.69 106 VAL A O 1
ATOM 793 N N . ASN A 1 107 ? 4.566 6.705 -1.060 1.00 95.00 107 ASN A N 1
ATOM 794 C CA . ASN A 1 107 ? 4.037 7.667 -0.113 1.00 95.00 107 ASN A CA 1
ATOM 795 C C . ASN A 1 107 ? 2.599 7.264 0.196 1.00 95.00 107 ASN A C 1
ATOM 797 O O . ASN A 1 107 ? 1.703 7.475 -0.618 1.00 95.00 107 ASN A O 1
ATOM 801 N N . ALA A 1 108 ? 2.395 6.657 1.361 1.00 95.19 108 ALA A N 1
ATOM 802 C CA . ALA A 1 108 ? 1.073 6.359 1.891 1.00 95.19 108 ALA A CA 1
ATOM 803 C C . ALA A 1 108 ? 0.659 7.440 2.895 1.00 95.19 108 ALA A C 1
ATOM 805 O O . ALA A 1 108 ? 1.497 7.961 3.635 1.00 95.19 108 ALA A O 1
ATOM 806 N N . ASP A 1 109 ? -0.639 7.721 2.977 1.00 95.75 109 ASP A N 1
ATOM 807 C CA . ASP A 1 109 ? -1.237 8.608 3.978 1.00 95.75 109 ASP A CA 1
ATOM 808 C C . ASP A 1 109 ? -1.281 7.923 5.353 1.00 95.75 109 ASP A C 1
ATOM 810 O O . ASP A 1 109 ? -2.336 7.748 5.967 1.00 95.75 109 ASP A O 1
ATOM 814 N N . THR A 1 110 ? -0.119 7.511 5.854 1.00 92.44 110 THR A N 1
ATOM 815 C CA . THR A 1 110 ? 0.045 6.775 7.110 1.00 92.44 110 THR A CA 1
ATOM 816 C C . THR A 1 110 ? -0.586 7.519 8.286 1.00 92.44 110 THR A C 1
ATOM 818 O O . THR A 1 110 ? -1.204 6.897 9.144 1.00 92.44 110 THR A O 1
ATOM 821 N N . LEU A 1 111 ? -0.530 8.855 8.299 1.00 93.31 111 LEU A N 1
ATOM 822 C CA . LEU A 1 111 ? -1.200 9.671 9.315 1.00 93.31 111 LEU A CA 1
ATOM 823 C C . LEU A 1 111 ? -2.728 9.469 9.323 1.00 93.31 111 LEU A C 1
ATOM 825 O O . LEU A 1 111 ? -3.334 9.414 10.395 1.00 93.31 111 LEU A O 1
ATOM 829 N N . SER A 1 112 ? -3.349 9.316 8.149 1.00 96.06 112 SER A N 1
ATOM 830 C CA . SER A 1 112 ? -4.782 9.023 8.029 1.00 96.06 112 SER A CA 1
ATOM 831 C C . SER A 1 112 ? -5.111 7.661 8.640 1.00 96.06 112 SER A C 1
ATOM 833 O O . SER A 1 112 ? -6.058 7.543 9.422 1.00 96.06 112 SER A O 1
ATOM 835 N N . LEU A 1 113 ? -4.294 6.640 8.355 1.00 95.56 113 LEU A N 1
ATOM 836 C CA . LEU A 1 113 ? -4.435 5.315 8.962 1.00 95.56 113 LEU A CA 1
ATOM 837 C C . LEU A 1 113 ? -4.269 5.376 10.491 1.00 95.56 113 LEU A C 1
ATOM 839 O O . LEU A 1 113 ? -5.142 4.907 11.218 1.00 95.56 113 LEU A O 1
ATOM 843 N N . LEU A 1 114 ? -3.196 5.998 10.993 1.00 94.81 114 LEU A N 1
ATOM 844 C CA . LEU A 1 114 ? -2.922 6.113 12.433 1.00 94.81 114 LEU A CA 1
ATOM 845 C C . LEU A 1 114 ? -4.038 6.853 13.184 1.00 94.81 114 LEU A C 1
ATOM 847 O O . LEU A 1 114 ? -4.401 6.461 14.294 1.00 94.81 114 LEU A O 1
ATOM 851 N N . THR A 1 115 ? -4.628 7.876 12.561 1.00 96.88 115 THR A N 1
ATOM 852 C CA . THR A 1 115 ? -5.780 8.604 13.113 1.00 96.88 115 THR A CA 1
ATOM 853 C C . THR A 1 115 ? -6.988 7.681 13.283 1.00 96.88 115 THR A C 1
ATOM 855 O O . THR A 1 115 ? -7.604 7.657 14.349 1.00 96.88 115 THR A O 1
ATOM 858 N N . GLN A 1 116 ? -7.305 6.866 12.270 1.00 97.62 116 GLN A N 1
ATOM 859 C CA . GLN A 1 116 ? -8.411 5.900 12.333 1.00 97.62 116 GLN A CA 1
ATOM 860 C C . GLN A 1 116 ? -8.156 4.793 13.365 1.00 97.62 116 GLN A C 1
ATOM 862 O O . GLN A 1 116 ? -9.075 4.382 14.073 1.00 97.62 116 GLN A O 1
ATOM 867 N N . LEU A 1 117 ? -6.899 4.363 13.506 1.00 97.12 117 LEU A N 1
ATOM 868 C CA . LEU A 1 117 ? -6.474 3.395 14.520 1.00 97.12 117 LEU A CA 1
ATOM 869 C C . LEU A 1 117 ? -6.380 3.985 15.935 1.00 97.12 117 LEU A C 1
ATOM 871 O O . LEU A 1 117 ? -6.229 3.232 16.904 1.00 97.12 117 LEU A O 1
ATOM 875 N N . ARG A 1 118 ? -6.494 5.313 16.075 1.00 96.81 118 ARG A N 1
ATOM 876 C CA . ARG A 1 118 ? -6.302 6.048 17.336 1.00 96.81 118 ARG A CA 1
ATOM 877 C C . ARG A 1 118 ? -4.943 5.734 17.973 1.00 96.81 118 ARG A C 1
ATOM 879 O O . ARG A 1 118 ? -4.872 5.429 19.162 1.00 96.81 118 ARG A O 1
ATOM 886 N N . ALA A 1 119 ? -3.903 5.756 17.144 1.00 92.75 119 ALA A N 1
ATOM 887 C CA . ALA A 1 119 ? -2.523 5.415 17.491 1.00 92.75 119 ALA A CA 1
ATOM 888 C C . ALA A 1 119 ? -1.593 6.649 17.520 1.00 92.75 119 ALA A C 1
ATOM 890 O O . ALA A 1 119 ? -0.388 6.520 17.317 1.00 92.75 119 ALA A O 1
ATOM 891 N N . LEU A 1 120 ? -2.173 7.834 17.735 1.00 83.88 120 LEU A N 1
ATOM 892 C CA . LEU A 1 120 ? -1.499 9.123 17.914 1.00 83.88 120 LEU A CA 1
ATOM 893 C C . LEU A 1 120 ? -1.732 9.642 19.338 1.00 83.88 120 LEU A C 1
ATOM 895 O O . LEU A 1 120 ? -2.789 9.292 19.925 1.00 83.88 120 LEU A O 1
#

Foldseek 3Di:
DDQCLAAPQQEEEAECDPVRDGRRVQGISVSVVVVVVVVCVQFVAKDKDWPDDQPDDDQKTKTKIKIKGFGQDDDPQFPDDGRQIAMWIKMKMFGDDPNYTRYIYIDIPVVSRCVSRVND

Radius of gyration: 14.91 Å; Cα contacts (8 Å, |Δi|>4): 240; chains: 1; bounding box: 32×26×41 Å

Mean predicted aligned error: 3.6 Å

=== Feature glossary ===
A reading guide for the features in this record.

Start from the sequence.

  · Sequence gives the chain of amino acids in standard one-letter code (A=alanine, C=cysteine, …, Y=tyrosine), read N→C. It is the only feature that is directly encoded by the gene; all structural features are derived from the folded form of this sequence.

Fold it, and you get atomic coordinates and the backbone conformation that goes with them.

  · The mmCIF table is the protein's shape written out atom by atom. For each backbone N, Cα, C, and carbonyl O, it records an (x, y, z) coordinate triple in Å plus the residue type, chain letter, and residue number.

  · Backbone dihedral angles. Every residue except chain termini has a φ (preceding-C → N → Cα → C) and a ψ (N → Cα → C → next-N). They are reported in degrees following the IUPAC sign convention. Secondary structure is essentially a statement about which (φ, ψ) basin each residue occupies.

  · DSSP 8-state secondary structure assigns each residue one of H (α-helix), G (3₁₀-helix), I (π-helix), E (extended β-strand), B (isolated β-bridge), T (hydrogen-bonded turn), S (bend), or '-' (coil). The assignment is computed from backbone hydrogen-bond geometry via the Kabsch–Sander algorithm.

  · P-SEA three-state annotation labels each residue as helix, strand, or coil based purely on the geometry of the Cα trace. It serves as a fallback when the full backbone (and thus DSSP) is unavailable.

Summarize the fold with a handful of shape descriptors and a per-residue structural alphabet.

  · Radius of gyration (Rg) is the root-mean-square distance of Cα atoms from their centroid — a single number for overall size and compactness. A globular domain of N residues has Rg ≈ 2.2·N^0.38 Å; an extended or disordered chain has a much larger Rg. The Cα contact count is the number of residue pairs whose Cα atoms are within 8 Å and are more than four positions apart in sequence — a standard proxy for tertiary packing density. The bounding box is the smallest axis-aligned box enclosing all Cα atoms.

  · Foldseek's 3Di representation compresses backbone geometry into a per-residue letter drawn from a learned twenty-state alphabet. It captures the tertiary interaction pattern around each residue — which residues are packed against it in space, regardless of where they are in sequence.

  · Accessible surface area quantifies burial. A residue with SASA near zero is packed into the hydrophobic core; one with SASA >100 Å² sits on the surface. Computed here via the Shrake–Rupley numerical algorithm with a 1.4 Å probe.

Ask how reliable the model is.

  · For AlphaFold models, the B-factor field carries pLDDT — the model's own estimate of local accuracy on a 0–100 scale. Regions with pLDDT<50 should be treated as essentially unmodeled; they often correspond to intrinsically disordered segments.

  · For experimental (PDB) structures, the B-factor (temperature factor) quantifies the positional spread of each atom in the crystal — a combination of thermal vibration and static disorder — in units of Å². High B-factors mark flexible loops or poorly resolved regions; low B-factors mark the rigid, well-ordered core.

  · PAE(i, j) answers: if I align the predicted and true structures on residue i, how far off (in Å) do I expect residue j to be? A block-diagonal PAE matrix with low values on the blocks and high values off-diagonal is the signature of a multi-domain protein with confidently predicted domains but uncertain inter-domain orientation.

Place it in context: what it resembles, what it is annotated as, and how it looks.

  · Structural nearest neighbors (via Foldseek easy-search vs the PDB). Reported per hit: target PDB id, E-value, and alignment TM-score. A TM-score above ~0.5 is the conventional threshold for 'same fold'.

  · Functional annotations link the protein to curated databases. InterPro entries identify conserved domains and families by matching the sequence against member-database signatures (Pfam, PROSITE, CDD, …). Gene Ontology (GO) terms describe molecular function, biological process, and cellular component in a controlled vocabulary. CATH places the structure in a hierarchical fold classification (Class/Architecture/Topology/Homologous-superfamily). The organism is the source species.

  · Plot images: a contact map (which residues are close in 3D, as an N×N binary image), a Ramachandran scatter (backbone torsion angles, revealing secondary-structure composition at a glance), and — for AlphaFold structures — a PAE heatmap (pairwise prediction confidence).

  · Structure images are PyMOL renders from six orthogonal camera directions. Cartoon representation draws helices as coils and strands as arrows; sticks shows the backbone as bonds; surface shows the solvent-excluded envelope. Rainbow coloring maps sequence position to hue (blue→red, N→C); chain coloring assigns a distinct color per polypeptide.